Protein AF-A0A376P6T1-F1 (afdb_monomer_lite)

Radius of gyration: 16.56 Å; chains: 1; bounding box: 48×31×30 Å

Sequence (82 aa):
MVELAQLARENDAMVIALTSAGTPLAREATLAITLDVPEDTDIYMPMVSRLAQLTVIDVLATGFTLRRGAKFRDNLKRVRKR

Secondary structure (DSSP, 8-state):
-HHHHHHHHHTT---EEEE-TT-HHHHH-SEEEE------TTS--HHHHHHHHHHHHHHHHHHHHHHHHHHHHHHHHHHTT-

Foldseek 3Di:
DLVVLQVCVVVVHQFEAEEAPPDSNCVSHPHYPHDDDDPPPVDNPPPPSVVVVVVVVVCVVVVVDVVVPPVVVVVVVVVVVD

pLDDT: mean 82.12, std 16.31, range [40.38, 97.69]

Organism: Escherichia coli (NCBI:txid562)

InterPro domains:
  IPR001347 SIS domain [PF01380] (2-62)
  IPR001347 SIS domain [PS51464] (1-70)
  IPR046348 SIS domain superfamily [SSF53697] (2-74)
  IPR047640 HTH-type transcriptional regulator RpiR-like [PTHR30514] (2-81)

Structure (mmCIF, N/CA/C/O backbone):
data_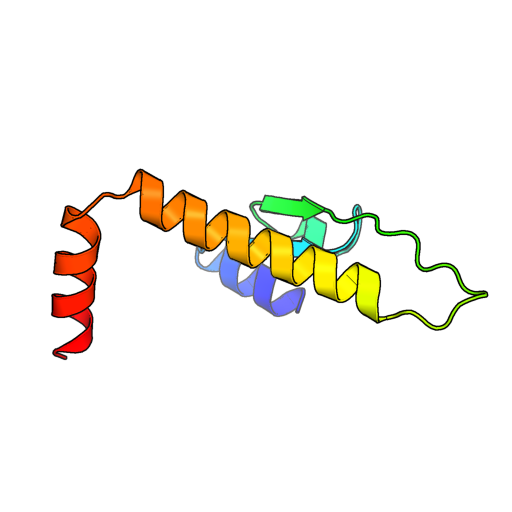AF-A0A376P6T1-F1
#
_entry.id   AF-A0A376P6T1-F1
#
loop_
_atom_site.group_PDB
_atom_site.id
_atom_site.type_symbol
_atom_site.label_atom_id
_atom_site.label_alt_id
_atom_site.label_comp_id
_atom_site.label_asym_id
_atom_site.label_entity_id
_atom_site.label_seq_id
_atom_site.pdbx_PDB_ins_code
_atom_site.Cartn_x
_atom_site.Cartn_y
_atom_site.Cartn_z
_atom_site.occupancy
_atom_site.B_iso_or_equiv
_atom_site.auth_seq_id
_atom_site.auth_comp_id
_atom_site.auth_asym_id
_atom_site.auth_atom_id
_atom_site.pdbx_PDB_model_num
ATOM 1 N N . MET A 1 1 ? 7.780 7.256 8.266 1.00 85.75 1 MET A N 1
ATOM 2 C CA . MET A 1 1 ? 6.868 6.475 7.390 1.00 85.75 1 MET A CA 1
ATOM 3 C C . MET A 1 1 ? 6.233 5.306 8.129 1.00 85.75 1 MET A C 1
ATOM 5 O O . MET A 1 1 ? 5.016 5.245 8.149 1.00 85.75 1 MET A O 1
ATOM 9 N N . VAL A 1 2 ? 7.014 4.420 8.758 1.00 96.44 2 VAL A N 1
ATOM 10 C CA . VAL A 1 2 ? 6.487 3.282 9.544 1.00 96.44 2 VAL A CA 1
ATOM 11 C C . VAL A 1 2 ? 5.626 3.756 10.722 1.00 96.44 2 VAL A C 1
ATOM 13 O O . VAL A 1 2 ? 4.482 3.343 10.827 1.00 96.44 2 VAL A O 1
ATOM 16 N N . GLU A 1 3 ? 6.112 4.716 11.514 1.00 97.19 3 GLU A N 1
ATOM 17 C CA . GLU A 1 3 ? 5.350 5.311 12.630 1.00 97.19 3 GLU A CA 1
ATOM 18 C C . GLU A 1 3 ? 4.032 5.962 12.179 1.00 97.19 3 GLU A C 1
ATOM 20 O O . GLU A 1 3 ? 3.014 5.856 12.849 1.00 97.19 3 GLU A O 1
ATOM 25 N N . LEU A 1 4 ? 4.019 6.598 11.001 1.00 96.88 4 LEU A N 1
ATOM 26 C CA . LEU A 1 4 ? 2.797 7.183 10.438 1.00 96.88 4 LEU A CA 1
ATOM 27 C C . LEU A 1 4 ? 1.802 6.102 10.002 1.00 96.88 4 LEU A C 1
ATOM 29 O O . LEU A 1 4 ? 0.598 6.284 10.157 1.00 96.88 4 LEU A O 1
ATOM 33 N N . ALA A 1 5 ? 2.295 4.988 9.453 1.00 96.69 5 ALA A N 1
ATOM 34 C CA . ALA A 1 5 ? 1.464 3.841 9.108 1.00 96.69 5 ALA A CA 1
ATOM 35 C C . ALA A 1 5 ? 0.865 3.200 10.366 1.00 96.69 5 ALA A C 1
ATOM 37 O O . ALA A 1 5 ? -0.329 2.916 10.380 1.00 96.69 5 ALA A O 1
ATOM 38 N N . GLN A 1 6 ? 1.660 3.050 11.427 1.00 97.06 6 GLN A N 1
ATOM 39 C CA . GLN A 1 6 ? 1.193 2.575 12.731 1.00 97.06 6 GLN A CA 1
ATOM 40 C C . GLN A 1 6 ? 0.114 3.496 13.299 1.00 97.06 6 GLN A C 1
ATOM 42 O O . GL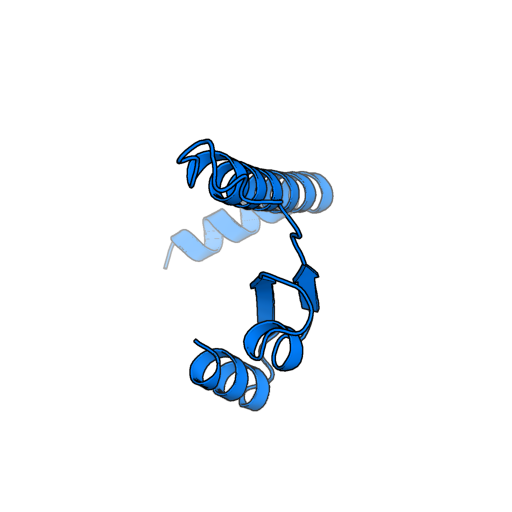N A 1 6 ? -0.996 3.038 13.545 1.00 97.06 6 GLN A O 1
ATOM 47 N N . LEU A 1 7 ? 0.377 4.804 13.378 1.00 97.69 7 LEU A N 1
ATOM 48 C CA . LEU A 1 7 ? -0.602 5.772 13.871 1.00 97.69 7 LEU A CA 1
ATOM 49 C C . LEU A 1 7 ? -1.902 5.741 13.050 1.00 97.69 7 LEU A C 1
ATOM 51 O O . LEU A 1 7 ? -2.997 5.787 13.603 1.00 97.69 7 LEU A O 1
ATOM 55 N N . ALA A 1 8 ? -1.811 5.643 11.723 1.00 97.12 8 ALA A N 1
ATOM 56 C CA . ALA A 1 8 ? -2.992 5.529 10.873 1.00 97.12 8 ALA A CA 1
ATOM 57 C C . ALA A 1 8 ? -3.789 4.244 11.171 1.00 97.12 8 ALA A C 1
ATOM 59 O O . ALA A 1 8 ? -5.014 4.299 11.271 1.00 97.12 8 ALA A O 1
ATOM 60 N N . ARG A 1 9 ? -3.111 3.105 11.364 1.00 95.38 9 ARG A N 1
ATOM 61 C CA . ARG A 1 9 ? -3.739 1.824 11.733 1.00 95.38 9 ARG A CA 1
ATOM 62 C C . ARG A 1 9 ? -4.395 1.870 13.109 1.00 95.38 9 ARG A C 1
ATOM 64 O O . ARG A 1 9 ? -5.485 1.333 13.257 1.00 95.38 9 ARG A O 1
ATOM 71 N N . GLU A 1 10 ? -3.759 2.522 14.079 1.00 96.69 10 GLU A N 1
ATOM 72 C CA . GLU A 1 10 ? -4.308 2.752 15.424 1.00 96.69 10 GLU A CA 1
ATOM 73 C C . GLU A 1 10 ? -5.589 3.597 15.394 1.00 96.69 10 GLU A C 1
ATOM 75 O O . GLU A 1 10 ? -6.426 3.477 16.281 1.00 96.69 10 GLU A O 1
ATOM 80 N N . ASN A 1 11 ? -5.768 4.418 14.356 1.00 96.56 11 ASN A N 1
ATOM 81 C CA . ASN A 1 11 ? -6.970 5.221 14.117 1.00 96.56 11 ASN A CA 1
ATOM 82 C C . ASN A 1 11 ? -7.943 4.557 13.117 1.00 96.56 11 ASN A C 1
ATOM 84 O O . ASN A 1 11 ? -8.702 5.252 12.440 1.00 96.56 11 ASN A O 1
ATOM 88 N N . ASP A 1 12 ? -7.892 3.227 12.976 1.00 94.19 12 ASP A N 1
ATOM 89 C CA . ASP A 1 12 ? -8.737 2.420 12.080 1.00 94.19 12 ASP A CA 1
ATOM 90 C C . ASP A 1 12 ? -8.671 2.813 10.589 1.00 94.19 12 ASP A C 1
ATOM 92 O O . ASP A 1 12 ? -9.517 2.421 9.777 1.00 94.19 12 ASP A O 1
ATOM 96 N N . ALA A 1 13 ? -7.644 3.563 10.179 1.00 96.81 13 ALA A N 1
ATOM 97 C CA . ALA A 1 13 ? -7.454 3.904 8.781 1.00 96.81 13 ALA A CA 1
ATOM 98 C C . ALA A 1 13 ? -6.900 2.706 7.997 1.00 96.81 13 ALA A C 1
ATOM 100 O O . ALA A 1 13 ? -6.029 1.954 8.448 1.00 96.81 13 ALA A O 1
ATOM 101 N N . MET A 1 14 ? -7.373 2.559 6.759 1.00 96.00 14 MET A N 1
ATOM 102 C CA . MET A 1 14 ? -6.784 1.617 5.814 1.00 96.00 14 MET A CA 1
ATOM 103 C C . MET A 1 14 ? -5.457 2.176 5.299 1.00 96.00 14 MET A C 1
ATOM 105 O O . MET A 1 14 ? -5.426 3.230 4.663 1.00 96.00 14 MET A O 1
ATOM 109 N N . VAL A 1 15 ? -4.369 1.439 5.526 1.00 97.12 15 VAL A N 1
ATOM 110 C CA . VAL A 1 15 ? -3.034 1.793 5.031 1.00 97.12 15 VAL A CA 1
ATOM 111 C C . VAL A 1 15 ? -2.681 0.898 3.851 1.00 97.12 15 VAL A C 1
ATOM 113 O O . VAL A 1 15 ? -2.542 -0.314 4.009 1.00 97.12 15 VAL A O 1
ATOM 116 N N . ILE A 1 16 ? -2.516 1.494 2.671 1.00 96.44 16 ILE A N 1
ATOM 117 C CA . ILE A 1 16 ? -2.024 0.808 1.471 1.00 96.44 16 ILE A CA 1
ATOM 118 C C . ILE A 1 16 ? -0.588 1.273 1.222 1.00 96.44 16 ILE A C 1
ATOM 120 O O . ILE A 1 16 ? -0.359 2.467 1.036 1.00 96.44 16 ILE A O 1
ATOM 124 N N . ALA A 1 17 ? 0.372 0.349 1.215 1.00 95.44 17 ALA A N 1
ATOM 125 C CA . ALA A 1 17 ? 1.783 0.657 0.995 1.00 95.44 17 ALA A CA 1
ATOM 126 C C . ALA A 1 17 ? 2.275 0.122 -0.353 1.00 95.44 17 ALA A C 1
ATOM 128 O O . ALA A 1 17 ? 2.084 -1.051 -0.662 1.00 95.44 17 ALA A O 1
ATOM 129 N N . LEU A 1 18 ? 2.962 0.971 -1.120 1.00 93.88 18 LEU A N 1
ATOM 130 C CA . LEU A 1 18 ? 3.757 0.590 -2.291 1.00 93.88 18 LEU A CA 1
ATOM 131 C C . LEU A 1 18 ? 5.219 0.513 -1.853 1.00 93.88 18 LEU A C 1
ATOM 133 O O . LEU A 1 18 ? 5.830 1.541 -1.562 1.00 93.88 18 LEU A O 1
ATOM 137 N N . THR A 1 19 ? 5.764 -0.692 -1.713 1.00 92.00 19 THR A N 1
ATOM 138 C CA . THR A 1 19 ? 7.100 -0.885 -1.126 1.00 92.00 19 THR A CA 1
ATOM 139 C C . THR A 1 19 ? 7.690 -2.242 -1.510 1.00 92.00 19 THR A C 1
ATOM 141 O O . THR A 1 19 ? 7.048 -3.013 -2.213 1.00 92.00 19 THR A O 1
ATOM 144 N N . SER A 1 20 ? 8.904 -2.558 -1.072 1.00 90.81 20 SER A N 1
ATOM 145 C CA . SER A 1 20 ? 9.491 -3.887 -1.259 1.00 90.81 20 SER A CA 1
ATOM 146 C C . SER A 1 20 ? 8.935 -4.878 -0.233 1.00 90.81 20 SER A C 1
ATOM 148 O O . SER A 1 20 ? 8.533 -4.503 0.877 1.00 90.81 20 SER A O 1
ATOM 150 N N . ALA A 1 21 ? 8.917 -6.160 -0.598 1.00 91.94 21 ALA A N 1
ATOM 151 C CA . ALA A 1 21 ? 8.462 -7.226 0.286 1.00 91.94 21 ALA A CA 1
ATOM 152 C C . ALA A 1 21 ? 9.309 -7.302 1.569 1.00 91.94 21 ALA A C 1
ATOM 154 O O . ALA A 1 21 ? 10.503 -7.014 1.568 1.00 91.94 21 ALA A O 1
ATOM 155 N N . GLY A 1 22 ? 8.677 -7.662 2.688 1.00 92.06 22 GLY A N 1
ATOM 156 C CA . GLY A 1 22 ? 9.368 -7.862 3.968 1.00 92.06 22 GLY A CA 1
ATOM 157 C C . GLY A 1 22 ? 9.902 -6.590 4.641 1.00 92.06 22 GLY A C 1
ATOM 158 O O . GLY A 1 22 ? 10.474 -6.679 5.728 1.00 92.06 22 GLY A O 1
ATOM 159 N N . THR A 1 23 ? 9.698 -5.405 4.062 1.00 94.56 23 THR A N 1
ATOM 160 C CA . THR A 1 23 ? 10.082 -4.141 4.703 1.00 94.56 23 THR A CA 1
ATOM 161 C C . THR A 1 23 ? 9.224 -3.863 5.946 1.00 94.56 23 THR A C 1
ATOM 163 O O . THR A 1 23 ? 8.088 -4.337 6.038 1.00 94.56 23 THR A O 1
ATOM 166 N N . PRO A 1 24 ? 9.715 -3.064 6.914 1.00 96.62 24 PRO A N 1
ATOM 167 C CA . PRO A 1 24 ? 8.903 -2.644 8.056 1.00 96.62 24 PRO A CA 1
ATOM 168 C C . PRO A 1 24 ? 7.585 -1.979 7.643 1.00 96.62 24 PRO A C 1
ATOM 170 O O . PRO A 1 24 ? 6.545 -2.281 8.213 1.00 96.62 24 PRO A O 1
ATOM 173 N N . LEU A 1 25 ? 7.598 -1.150 6.594 1.00 96.31 25 LEU A N 1
ATOM 174 C CA . LEU A 1 25 ? 6.384 -0.507 6.089 1.00 96.31 25 LEU A CA 1
ATOM 175 C C . LEU A 1 25 ? 5.381 -1.517 5.510 1.00 96.31 25 LEU A C 1
ATOM 177 O O . LEU A 1 25 ? 4.182 -1.348 5.705 1.00 96.31 25 LEU A O 1
ATOM 181 N N . ALA A 1 26 ? 5.852 -2.571 4.834 1.00 96.12 26 ALA A N 1
ATOM 182 C CA . ALA A 1 26 ? 4.978 -3.629 4.327 1.00 96.12 26 ALA A CA 1
ATOM 183 C C . ALA A 1 26 ? 4.247 -4.367 5.457 1.00 96.12 26 ALA A C 1
ATOM 185 O O . ALA A 1 26 ? 3.100 -4.762 5.275 1.00 96.12 26 ALA A O 1
ATOM 186 N N . ARG A 1 27 ? 4.897 -4.540 6.616 1.00 95.69 27 ARG A N 1
ATOM 187 C CA . ARG A 1 27 ? 4.305 -5.220 7.779 1.00 95.69 27 ARG A CA 1
ATOM 188 C C . ARG A 1 27 ? 3.230 -4.391 8.474 1.00 95.69 27 ARG A C 1
ATOM 190 O O . ARG A 1 27 ? 2.251 -4.957 8.939 1.00 95.69 27 ARG A O 1
ATOM 197 N N . GLU A 1 28 ? 3.408 -3.075 8.524 1.00 96.50 28 GLU A N 1
ATOM 198 C CA . GLU A 1 28 ? 2.432 -2.171 9.149 1.00 96.50 28 GLU A CA 1
ATOM 199 C C . GLU A 1 28 ? 1.241 -1.844 8.237 1.00 96.50 28 GLU A C 1
ATOM 201 O O . GLU A 1 28 ? 0.198 -1.374 8.693 1.00 96.50 28 GLU A O 1
ATOM 206 N N . ALA A 1 29 ? 1.369 -2.075 6.929 1.00 97.12 29 ALA A N 1
ATOM 207 C CA . ALA A 1 29 ? 0.301 -1.807 5.980 1.00 97.12 29 ALA A CA 1
ATOM 208 C C . ALA A 1 29 ? -0.874 -2.783 6.149 1.00 97.12 29 ALA A C 1
ATOM 210 O O . ALA A 1 29 ? -0.699 -3.982 6.341 1.00 97.12 29 ALA A O 1
ATOM 211 N N . THR A 1 30 ? -2.100 -2.282 5.979 1.00 97.25 30 THR A N 1
ATOM 212 C CA . THR A 1 30 ? -3.287 -3.139 5.811 1.00 97.25 30 THR A CA 1
ATOM 213 C C . THR A 1 30 ? -3.200 -3.941 4.515 1.00 97.25 30 THR A C 1
ATOM 215 O O . THR A 1 30 ? -3.634 -5.088 4.458 1.00 97.25 30 THR A O 1
ATOM 218 N N . LEU A 1 31 ? -2.643 -3.325 3.471 1.00 96.38 31 LEU A N 1
ATOM 219 C CA . LEU A 1 31 ? -2.357 -3.961 2.195 1.00 96.38 31 LEU A CA 1
ATOM 220 C C . LEU A 1 31 ? -1.002 -3.475 1.681 1.00 96.38 31 LEU A C 1
ATOM 222 O O . LEU A 1 31 ? -0.827 -2.287 1.407 1.00 96.38 31 LEU A O 1
ATOM 226 N N . ALA A 1 32 ? -0.060 -4.395 1.508 1.00 96.12 32 ALA A N 1
ATOM 227 C CA . ALA A 1 32 ? 1.204 -4.118 0.843 1.00 96.12 32 ALA A CA 1
ATOM 228 C C . ALA A 1 32 ? 1.117 -4.540 -0.629 1.00 96.12 32 ALA A C 1
ATOM 230 O O . ALA A 1 32 ? 0.908 -5.710 -0.940 1.00 96.12 32 ALA A O 1
ATOM 231 N N . ILE A 1 33 ? 1.292 -3.583 -1.537 1.00 95.19 33 ILE A N 1
ATOM 232 C CA . ILE A 1 33 ? 1.509 -3.832 -2.960 1.00 95.19 33 ILE A CA 1
ATOM 233 C C . ILE A 1 33 ? 3.019 -3.850 -3.162 1.00 95.19 33 ILE A C 1
ATOM 235 O O . ILE A 1 33 ? 3.674 -2.804 -3.204 1.00 95.19 33 ILE A O 1
ATOM 239 N N . THR A 1 34 ? 3.576 -5.058 -3.206 1.00 93.00 34 THR A N 1
ATOM 240 C CA . THR A 1 34 ? 5.022 -5.244 -3.231 1.00 93.00 34 THR A CA 1
ATOM 241 C C . THR A 1 34 ? 5.568 -5.183 -4.649 1.00 93.00 34 THR A C 1
ATOM 243 O O . THR A 1 34 ? 5.108 -5.928 -5.512 1.00 93.00 34 THR A O 1
ATOM 246 N N . LEU A 1 35 ? 6.557 -4.321 -4.877 1.00 86.56 35 LEU A N 1
ATOM 247 C CA . LEU A 1 35 ? 7.262 -4.200 -6.152 1.00 86.56 35 LEU A CA 1
ATOM 248 C C . LEU A 1 35 ? 8.709 -4.635 -5.946 1.00 86.56 35 LEU A C 1
ATOM 250 O O . LEU A 1 35 ? 9.460 -3.964 -5.239 1.00 86.56 35 LEU A O 1
ATOM 254 N N . ASP A 1 36 ? 9.071 -5.765 -6.543 1.00 77.31 36 ASP A N 1
ATOM 255 C CA . ASP A 1 36 ? 10.454 -6.224 -6.622 1.00 77.31 36 ASP A CA 1
ATOM 256 C C . ASP A 1 36 ? 10.963 -5.905 -8.026 1.00 77.31 36 ASP A C 1
ATOM 258 O O . ASP A 1 36 ? 10.732 -6.643 -8.984 1.00 77.31 36 ASP A O 1
ATOM 262 N N . VAL A 1 37 ? 11.514 -4.702 -8.169 1.00 70.38 37 VAL A N 1
ATOM 263 C CA . VAL A 1 37 ? 12.128 -4.250 -9.415 1.00 70.38 37 VAL A CA 1
ATOM 264 C C . VAL A 1 37 ? 13.630 -4.363 -9.195 1.00 70.38 37 VAL A C 1
ATOM 266 O O . VAL A 1 37 ? 14.145 -3.608 -8.369 1.00 70.38 37 VAL A O 1
ATOM 269 N N . PRO A 1 38 ? 14.327 -5.282 -9.887 1.00 65.69 38 PRO A N 1
ATOM 270 C CA . PRO A 1 38 ? 15.772 -5.353 -9.798 1.00 65.69 38 PRO A CA 1
ATOM 271 C C . 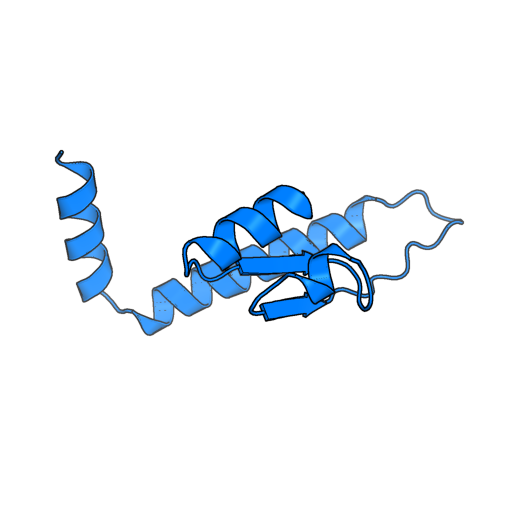PRO A 1 38 ? 16.350 -4.009 -10.245 1.00 65.69 38 PRO A C 1
ATOM 273 O O . PRO A 1 38 ? 16.164 -3.590 -11.388 1.00 65.69 38 PRO A O 1
ATOM 276 N N . GLU A 1 39 ? 17.005 -3.306 -9.325 1.00 59.53 39 GLU A N 1
ATOM 277 C CA . GLU A 1 39 ? 17.844 -2.167 -9.672 1.00 59.53 39 GLU A CA 1
ATOM 278 C C . GLU A 1 39 ? 19.177 -2.745 -10.137 1.00 59.53 39 GLU A C 1
ATOM 280 O O . GLU A 1 39 ? 20.016 -3.124 -9.322 1.00 59.53 39 GLU A O 1
ATOM 285 N N . ASP A 1 40 ? 19.335 -2.897 -11.453 1.00 58.28 40 ASP A N 1
ATOM 286 C CA . ASP A 1 40 ? 20.610 -3.295 -12.048 1.00 58.28 40 ASP A CA 1
ATOM 287 C C . ASP A 1 40 ? 21.673 -2.269 -11.637 1.00 58.28 40 ASP A C 1
ATOM 289 O O . ASP A 1 40 ? 21.643 -1.116 -12.060 1.00 58.28 40 ASP A O 1
ATOM 293 N N . THR A 1 41 ? 22.607 -2.664 -10.774 1.00 56.16 41 THR A N 1
ATOM 294 C CA . THR A 1 41 ? 23.614 -1.756 -10.203 1.00 56.16 41 THR A CA 1
ATOM 295 C C . THR A 1 41 ? 24.647 -1.275 -11.226 1.00 56.16 41 THR A C 1
ATOM 297 O O . THR A 1 41 ? 25.369 -0.319 -10.950 1.00 56.16 41 THR A O 1
ATOM 300 N N . ASP A 1 42 ? 24.689 -1.893 -12.410 1.00 56.84 42 ASP A N 1
ATOM 301 C CA . ASP A 1 42 ? 25.581 -1.518 -13.516 1.00 56.84 42 ASP A CA 1
ATOM 302 C C . ASP A 1 42 ? 24.993 -0.418 -14.412 1.00 56.84 42 ASP A C 1
ATOM 304 O O . ASP A 1 42 ? 25.720 0.259 -15.143 1.00 56.84 42 ASP A O 1
ATOM 308 N N . ILE A 1 43 ? 23.681 -0.184 -14.328 1.00 57.25 43 ILE A N 1
ATOM 309 C CA . ILE A 1 43 ? 23.004 0.897 -15.035 1.00 57.25 43 ILE A CA 1
ATOM 310 C C . ILE A 1 43 ? 22.276 1.718 -13.984 1.00 57.25 43 ILE A C 1
ATOM 312 O O . ILE A 1 43 ? 21.260 1.297 -13.455 1.00 57.25 43 ILE A O 1
ATOM 316 N N . TYR A 1 44 ? 22.793 2.908 -13.691 1.00 52.47 44 TYR A N 1
ATOM 317 C CA . TYR A 1 44 ? 22.219 3.892 -12.769 1.00 52.47 44 TYR A CA 1
ATOM 318 C C . TYR A 1 44 ? 20.776 4.270 -13.182 1.00 52.47 44 TYR A C 1
ATOM 320 O O . TYR A 1 44 ? 20.533 5.327 -13.762 1.00 52.47 44 TYR A O 1
ATOM 328 N N . MET A 1 45 ? 19.795 3.398 -12.940 1.00 56.97 45 MET A N 1
ATOM 329 C CA . MET A 1 45 ? 18.402 3.568 -13.346 1.00 56.97 45 MET A CA 1
ATOM 330 C C . MET A 1 45 ? 17.475 3.529 -12.128 1.00 56.97 45 MET A C 1
ATOM 332 O O . MET A 1 45 ? 16.615 2.656 -12.032 1.00 56.97 45 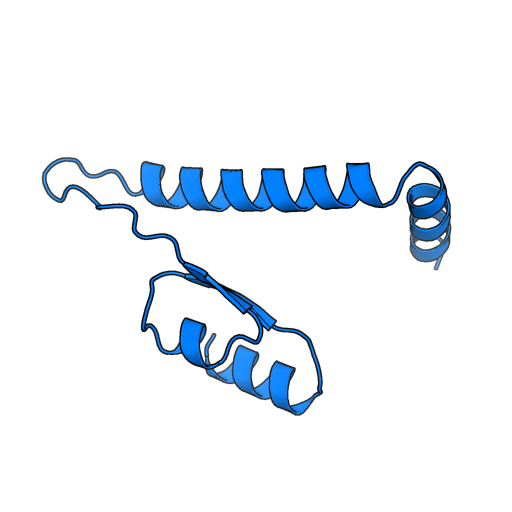MET A O 1
ATOM 336 N N . PRO A 1 46 ? 17.487 4.587 -11.291 1.00 55.97 46 PRO A N 1
ATOM 337 C CA . PRO A 1 46 ? 16.377 4.884 -10.376 1.00 55.97 46 PRO A CA 1
ATOM 338 C C . PRO A 1 46 ? 15.048 5.173 -11.118 1.00 55.97 46 PRO A C 1
ATOM 340 O O . PRO A 1 46 ? 14.043 5.549 -10.515 1.00 55.97 46 PRO A O 1
ATOM 343 N N . MET A 1 47 ? 15.029 5.050 -12.451 1.00 67.56 47 MET A N 1
ATOM 344 C CA . MET A 1 47 ? 13.875 5.311 -13.303 1.00 67.56 47 MET A CA 1
ATOM 345 C C . MET A 1 47 ? 12.913 4.126 -13.389 1.00 67.56 47 MET A C 1
ATOM 347 O O . MET A 1 47 ? 11.710 4.359 -13.446 1.00 67.56 47 MET A O 1
ATOM 351 N N . VAL A 1 48 ? 13.385 2.872 -13.383 1.00 79.62 48 VAL A N 1
ATOM 352 C CA . VAL A 1 48 ? 12.488 1.718 -13.600 1.00 79.62 48 VAL A CA 1
ATOM 353 C C . VAL A 1 48 ? 11.601 1.482 -12.382 1.00 79.62 48 VAL A C 1
ATOM 3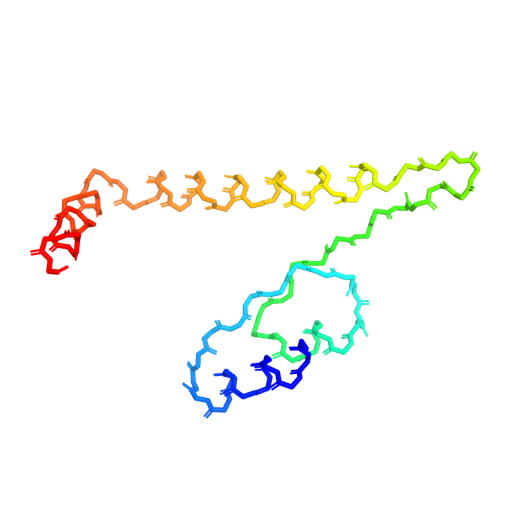55 O O . VAL A 1 48 ? 10.383 1.370 -12.526 1.00 79.62 48 VAL A O 1
ATOM 358 N N . SER A 1 49 ? 12.181 1.495 -11.179 1.00 80.31 49 SER A N 1
ATOM 359 C CA . SER A 1 49 ? 11.436 1.362 -9.922 1.00 80.31 49 SER A CA 1
ATOM 360 C C . SER A 1 49 ? 10.382 2.467 -9.788 1.00 80.31 49 SER A C 1
ATOM 362 O O . SER A 1 49 ? 9.219 2.197 -9.475 1.00 80.31 49 SER A O 1
ATOM 364 N N . ARG A 1 50 ? 10.741 3.707 -10.143 1.00 84.88 50 ARG A N 1
ATOM 365 C CA . ARG A 1 50 ? 9.815 4.845 -10.136 1.00 84.88 50 ARG A CA 1
ATOM 366 C C . ARG A 1 50 ? 8.715 4.739 -11.195 1.00 84.88 50 ARG A C 1
ATOM 368 O O . ARG A 1 50 ? 7.562 5.038 -10.892 1.00 84.88 50 ARG A O 1
ATOM 375 N N . LEU A 1 51 ? 9.032 4.307 -12.415 1.00 88.56 51 LEU A N 1
ATOM 376 C CA . LEU A 1 51 ? 8.036 4.091 -13.472 1.00 88.56 51 LEU A CA 1
ATOM 377 C C . LEU A 1 51 ? 7.058 2.972 -13.105 1.00 88.56 51 LEU A C 1
ATOM 379 O O . LEU A 1 51 ? 5.856 3.132 -13.312 1.00 88.56 51 LEU A O 1
ATOM 383 N N . ALA A 1 52 ? 7.541 1.880 -12.509 1.00 88.12 52 ALA A N 1
ATOM 384 C CA . ALA A 1 52 ? 6.687 0.807 -12.010 1.00 88.12 52 ALA A CA 1
ATOM 385 C C . ALA A 1 52 ? 5.720 1.326 -10.934 1.00 88.12 52 ALA A C 1
ATOM 387 O O . ALA A 1 52 ? 4.514 1.100 -11.027 1.00 88.12 52 ALA A O 1
ATOM 388 N N . GLN A 1 53 ? 6.220 2.097 -9.963 1.00 89.88 53 GLN A N 1
ATOM 389 C CA . GLN A 1 53 ? 5.386 2.716 -8.928 1.00 89.88 53 GLN A CA 1
ATOM 390 C C . GLN A 1 53 ? 4.320 3.656 -9.513 1.00 89.88 53 GLN A C 1
ATOM 392 O O . GLN A 1 53 ? 3.153 3.555 -9.137 1.00 89.88 53 GLN A O 1
ATOM 397 N N . LEU A 1 54 ? 4.691 4.538 -10.449 1.00 92.38 54 LEU A N 1
ATOM 398 C CA . LEU A 1 54 ? 3.747 5.447 -11.113 1.00 92.38 54 LEU A CA 1
ATOM 399 C C . LEU A 1 54 ? 2.685 4.681 -11.910 1.00 92.38 54 LEU A C 1
ATOM 401 O O . LEU A 1 54 ? 1.498 4.961 -11.774 1.00 92.38 54 LEU A O 1
ATOM 405 N N . THR A 1 55 ? 3.095 3.650 -12.649 1.00 92.69 55 THR A N 1
ATOM 406 C CA . THR A 1 55 ? 2.177 2.803 -13.423 1.00 92.69 55 THR A CA 1
ATOM 407 C C . THR A 1 55 ? 1.159 2.115 -12.516 1.00 92.69 55 THR A C 1
ATOM 409 O O . THR A 1 55 ? -0.028 2.068 -12.834 1.00 92.69 55 THR A O 1
ATOM 412 N N . VAL A 1 56 ? 1.588 1.610 -11.355 1.00 94.00 56 VAL A N 1
ATOM 413 C CA . VAL A 1 56 ? 0.667 1.010 -10.380 1.00 94.00 56 VAL A CA 1
ATOM 414 C C . VAL A 1 56 ? -0.344 2.036 -9.875 1.00 94.00 56 VAL A C 1
ATOM 416 O O . VAL A 1 56 ? -1.532 1.726 -9.789 1.00 94.00 56 VAL A O 1
ATOM 419 N N . ILE A 1 57 ? 0.093 3.263 -9.584 1.00 94.12 57 ILE A N 1
ATOM 420 C CA . ILE A 1 57 ? -0.808 4.349 -9.176 1.00 94.12 57 ILE A CA 1
ATOM 421 C C . ILE A 1 57 ? -1.835 4.640 -10.279 1.00 94.12 57 ILE A C 1
ATOM 423 O O . ILE A 1 57 ? -3.030 4.726 -9.983 1.00 94.12 57 ILE A O 1
ATOM 427 N N . ASP A 1 58 ? -1.405 4.717 -11.539 1.00 94.38 58 ASP A N 1
ATOM 428 C CA . ASP A 1 58 ? -2.290 4.966 -12.679 1.00 94.38 58 ASP A CA 1
ATOM 429 C C . ASP A 1 58 ? -3.319 3.844 -12.863 1.00 94.38 58 ASP A C 1
ATOM 431 O O . ASP A 1 58 ? -4.510 4.113 -13.053 1.00 94.38 58 ASP A O 1
ATOM 435 N N . VAL A 1 59 ? -2.898 2.581 -12.742 1.00 94.56 59 VAL A N 1
ATOM 436 C CA . VAL A 1 59 ? -3.792 1.415 -12.809 1.00 94.56 59 VAL A CA 1
ATOM 437 C C . VAL A 1 59 ? -4.821 1.449 -11.680 1.00 94.56 59 VAL A C 1
ATOM 439 O O . VAL A 1 59 ? -6.009 1.235 -11.933 1.00 94.56 59 VAL A O 1
ATOM 442 N N . LEU A 1 60 ? -4.408 1.763 -10.449 1.00 92.94 60 LEU A N 1
ATOM 443 C CA . LEU A 1 60 ? -5.318 1.879 -9.307 1.00 92.94 60 LEU A CA 1
ATOM 444 C C . LEU A 1 60 ? -6.327 3.016 -9.503 1.00 92.94 60 LEU A C 1
ATOM 446 O O . LEU A 1 60 ? -7.528 2.807 -9.319 1.00 92.94 60 LEU A O 1
ATOM 4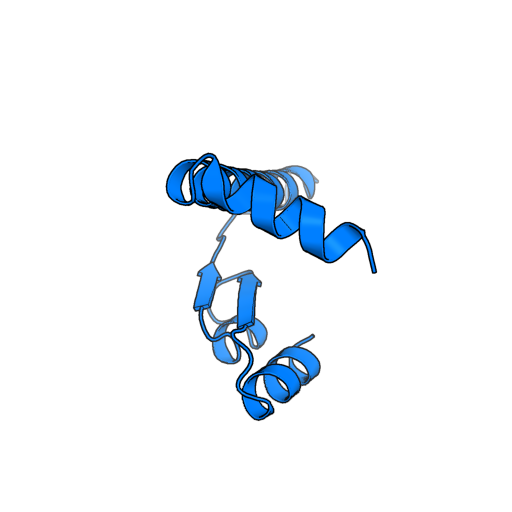50 N N . ALA A 1 61 ? -5.871 4.199 -9.916 1.00 90.12 61 ALA A N 1
ATOM 451 C CA . ALA A 1 61 ? -6.731 5.356 -10.156 1.00 90.12 61 ALA A CA 1
ATOM 452 C C . ALA A 1 61 ? -7.723 5.105 -11.305 1.00 90.12 61 ALA A C 1
ATOM 454 O O . ALA A 1 61 ? -8.916 5.419 -11.198 1.00 90.12 61 ALA A O 1
ATOM 455 N N . THR A 1 62 ? -7.249 4.487 -12.387 1.00 91.06 62 THR A N 1
ATOM 456 C CA . THR A 1 62 ? -8.054 4.139 -13.562 1.00 91.06 62 THR A CA 1
ATOM 457 C C . THR A 1 62 ? -9.078 3.070 -13.212 1.00 91.06 62 THR A C 1
ATOM 459 O O . THR A 1 62 ? -10.273 3.272 -13.425 1.00 91.06 62 THR A O 1
ATOM 462 N N . GLY A 1 63 ? -8.646 1.967 -12.598 1.00 90.44 63 GLY A N 1
ATOM 463 C CA . GLY A 1 63 ? -9.526 0.880 -12.174 1.00 90.44 63 GLY A CA 1
ATOM 464 C C . GLY A 1 63 ? -10.591 1.355 -11.187 1.00 90.44 63 GLY A C 1
ATOM 465 O O . GLY A 1 63 ? -11.771 1.033 -11.340 1.00 90.44 63 GLY A O 1
ATOM 466 N N . PHE A 1 64 ? -10.207 2.200 -10.226 1.00 87.75 64 PHE A N 1
ATOM 467 C CA . PHE A 1 64 ? -11.139 2.855 -9.314 1.00 87.75 64 PHE A CA 1
ATOM 468 C C . PHE A 1 64 ? -12.179 3.696 -10.064 1.00 87.75 64 PHE A C 1
ATOM 470 O O . PHE A 1 64 ? -13.378 3.567 -9.812 1.00 87.75 64 PHE A O 1
ATOM 477 N N . THR A 1 65 ? -11.736 4.529 -11.008 1.00 85.44 65 THR A N 1
ATOM 478 C CA . THR A 1 65 ? -12.613 5.409 -11.793 1.00 85.44 65 THR A CA 1
ATOM 479 C C . THR A 1 65 ? -13.587 4.611 -12.656 1.00 85.44 65 THR A C 1
ATOM 481 O O . THR A 1 65 ? -14.786 4.901 -12.657 1.00 85.44 65 THR A O 1
ATOM 484 N N . LEU A 1 66 ? -13.099 3.576 -13.343 1.00 86.44 66 LEU A N 1
ATOM 485 C CA . LEU A 1 66 ? -13.912 2.698 -14.184 1.00 86.44 66 LEU A CA 1
ATOM 486 C C . LEU A 1 66 ? -14.963 1.947 -13.359 1.00 86.44 66 LEU A C 1
ATOM 488 O O . LEU A 1 66 ? -16.130 1.900 -13.745 1.00 86.44 66 LEU A O 1
ATOM 492 N N . ARG A 1 67 ? -14.585 1.417 -12.188 1.00 83.06 67 ARG A N 1
ATOM 493 C CA . ARG A 1 67 ? -15.484 0.617 -11.343 1.00 83.06 67 ARG A CA 1
ATOM 494 C C . ARG A 1 67 ? -16.584 1.440 -10.668 1.00 83.06 67 ARG A C 1
ATOM 496 O O . ARG A 1 67 ? -17.661 0.912 -10.406 1.00 83.06 67 ARG A O 1
ATOM 503 N N . ARG A 1 68 ? -16.342 2.721 -10.373 1.00 71.19 68 ARG A N 1
ATOM 504 C CA . ARG A 1 68 ? -17.301 3.579 -9.645 1.00 71.19 68 ARG A CA 1
ATOM 505 C C . ARG A 1 68 ? -18.341 4.264 -10.545 1.00 71.19 68 ARG A C 1
ATOM 507 O O . ARG A 1 68 ? -19.320 4.805 -10.027 1.00 71.19 68 ARG A O 1
ATOM 514 N N . GLY A 1 69 ? -18.172 4.199 -11.870 1.00 66.12 69 GLY A N 1
ATOM 515 C CA . GLY A 1 69 ? -19.117 4.721 -12.862 1.00 66.12 69 GLY A CA 1
ATOM 516 C C . GLY A 1 69 ? -19.364 6.237 -12.773 1.00 66.12 69 GLY A C 1
ATOM 517 O O . GLY A 1 69 ? -18.792 6.954 -11.951 1.00 66.12 69 GLY A O 1
ATOM 518 N N . ALA A 1 70 ? -20.260 6.763 -13.617 1.00 62.38 70 ALA A N 1
ATOM 519 C CA . ALA A 1 70 ? -20.547 8.203 -13.687 1.00 62.38 70 ALA A CA 1
ATOM 520 C C . ALA A 1 70 ? -21.057 8.809 -12.360 1.00 62.38 70 ALA A C 1
ATOM 522 O O . ALA A 1 70 ? -20.767 9.971 -12.078 1.00 62.38 70 ALA A O 1
ATOM 523 N N . LYS A 1 71 ? -21.737 8.010 -11.522 1.00 61.25 71 LYS A N 1
ATOM 524 C CA . LYS A 1 71 ? -22.366 8.441 -10.260 1.00 61.25 71 LYS A CA 1
ATOM 525 C C . LYS A 1 71 ? -21.368 8.901 -9.187 1.00 61.25 71 LYS A C 1
ATOM 527 O O . LYS A 1 71 ? -21.725 9.707 -8.333 1.00 61.25 71 LYS A O 1
ATOM 532 N N . PHE A 1 72 ? -20.114 8.443 -9.218 1.00 63.12 72 PHE A N 1
ATOM 533 C CA . PHE A 1 72 ? -19.107 8.894 -8.248 1.00 63.12 72 PHE A CA 1
ATOM 534 C C . PHE A 1 72 ? -18.572 10.301 -8.544 1.00 63.12 72 PHE A C 1
ATOM 536 O O . PHE A 1 72 ? -18.273 11.060 -7.620 1.00 63.12 72 PHE A O 1
ATOM 543 N N . ARG A 1 73 ? -18.518 10.691 -9.825 1.00 59.47 73 ARG A N 1
ATOM 544 C CA . ARG A 1 73 ? -18.082 12.037 -10.235 1.00 59.47 73 ARG A CA 1
ATOM 545 C C . ARG A 1 73 ? -19.009 13.123 -9.685 1.00 59.47 73 ARG A C 1
ATOM 547 O O . ARG A 1 73 ? -18.532 14.185 -9.290 1.00 59.47 73 ARG A O 1
ATOM 554 N N . ASP A 1 74 ? -20.304 12.834 -9.578 1.00 62.53 74 ASP A N 1
ATOM 555 C CA . ASP A 1 74 ? -21.293 13.761 -9.015 1.00 62.53 74 ASP A CA 1
ATOM 556 C C . ASP A 1 74 ? -21.171 13.908 -7.488 1.00 62.53 74 ASP A C 1
ATOM 558 O O . ASP A 1 74 ? -21.458 14.974 -6.940 1.00 62.53 74 ASP A O 1
ATOM 562 N N . ASN A 1 75 ? -20.664 12.887 -6.786 1.00 61.44 75 ASN A N 1
ATOM 563 C CA . ASN A 1 75 ? -20.298 13.006 -5.370 1.00 61.44 75 ASN A CA 1
ATOM 564 C C . ASN A 1 75 ? -19.032 13.849 -5.177 1.00 61.44 75 ASN A C 1
ATOM 566 O O . ASN A 1 75 ? -19.010 14.707 -4.297 1.00 61.44 75 ASN A O 1
ATOM 570 N N . LEU A 1 76 ? -18.011 13.686 -6.026 1.00 59.91 76 LEU A N 1
ATOM 571 C CA . LEU A 1 76 ? -16.781 14.484 -5.937 1.00 59.91 76 LEU A CA 1
ATOM 572 C C . LEU A 1 76 ? -17.026 15.980 -6.204 1.00 59.91 76 LEU A C 1
ATOM 574 O O . LEU A 1 76 ? -16.454 16.834 -5.528 1.00 59.91 76 LEU A O 1
ATOM 578 N N . LYS A 1 77 ? -17.928 16.308 -7.141 1.00 59.28 77 LYS A N 1
ATOM 579 C CA . LYS A 1 77 ? -18.357 17.695 -7.406 1.00 59.28 77 LYS A CA 1
ATOM 580 C C . LYS A 1 77 ? -19.041 18.352 -6.202 1.00 59.28 77 LYS A C 1
ATOM 582 O O . LYS A 1 77 ? -18.974 19.570 -6.068 1.00 59.28 77 LYS A O 1
ATOM 587 N N . ARG A 1 78 ? -19.693 17.569 -5.334 1.00 59.09 78 ARG A N 1
ATOM 588 C CA . ARG A 1 78 ? -20.337 18.074 -4.110 1.00 59.09 78 ARG A CA 1
ATOM 589 C C . ARG A 1 78 ? -19.341 18.342 -2.983 1.00 59.09 78 ARG A C 1
ATOM 591 O O . ARG A 1 78 ? -19.524 19.310 -2.258 1.00 59.09 78 ARG A O 1
ATOM 598 N N . VAL A 1 79 ? -18.284 17.537 -2.868 1.00 62.09 79 VAL A N 1
ATOM 599 C CA . VAL A 1 79 ? -17.250 17.709 -1.829 1.00 62.09 79 VAL A CA 1
ATOM 600 C C . VAL A 1 79 ? -16.368 18.932 -2.101 1.00 62.09 79 VAL A C 1
ATOM 602 O O . VAL A 1 79 ? -16.004 19.633 -1.170 1.00 62.09 79 VAL A O 1
ATOM 605 N N . ARG A 1 80 ? -16.102 19.259 -3.372 1.00 53.59 80 ARG A N 1
ATOM 606 C CA . ARG A 1 80 ? -15.320 20.444 -3.778 1.00 53.59 80 ARG A CA 1
ATOM 607 C C . ARG A 1 80 ? -16.041 21.796 -3.619 1.00 53.59 80 ARG A C 1
ATOM 609 O O . ARG A 1 80 ? -15.443 22.822 -3.917 1.00 53.59 80 ARG A O 1
ATOM 616 N N . LYS A 1 81 ? -17.322 21.803 -3.228 1.00 49.22 81 LYS A N 1
ATOM 617 C CA . LYS A 1 81 ? -18.146 23.014 -3.032 1.00 49.22 81 LYS A CA 1
ATOM 618 C C . LYS A 1 81 ? -18.221 23.482 -1.569 1.00 49.22 81 LYS A C 1
ATOM 620 O O . LYS A 1 81 ? -19.030 24.357 -1.272 1.00 49.22 81 LYS A O 1
ATOM 625 N N . ARG A 1 82 ? -17.430 22.891 -0.672 1.00 40.38 82 ARG A N 1
ATOM 626 C CA . ARG A 1 82 ? -17.245 23.364 0.704 1.00 40.38 82 ARG A CA 1
ATOM 627 C C . ARG A 1 82 ? -15.838 23.894 0.889 1.00 40.38 82 ARG A C 1
ATOM 629 O O . ARG A 1 82 ? -14.931 23.315 0.252 1.00 40.38 82 ARG A O 1
#